Protein AF-A0A3A5ARX2-F1 (afdb_monomer_lite)

Radius of gyration: 14.48 Å; chains: 1; bounding box: 31×43×33 Å

pLDDT: mean 86.74, std 7.9, range [46.81, 93.75]

Structure (mmCIF, N/CA/C/O backbone):
data_AF-A0A3A5ARX2-F1
#
_entry.id   AF-A0A3A5ARX2-F1
#
loop_
_atom_site.group_PDB
_atom_site.id
_atom_site.type_symbol
_atom_site.label_atom_id
_atom_site.label_alt_id
_atom_site.label_comp_id
_atom_site.label_asym_id
_atom_site.label_entity_id
_atom_site.label_seq_id
_atom_site.pdbx_PDB_ins_code
_atom_site.Cartn_x
_atom_site.Cartn_y
_atom_site.Cartn_z
_atom_site.occupancy
_atom_site.B_iso_or_equiv
_atom_site.auth_seq_id
_atom_site.auth_comp_id
_atom_site.auth_asym_id
_atom_site.auth_atom_id
_atom_site.pdbx_PDB_model_num
ATOM 1 N N . MET A 1 1 ? 8.250 -4.806 2.230 1.00 77.50 1 MET A N 1
ATOM 2 C CA . MET A 1 1 ? 7.645 -3.460 2.313 1.00 77.50 1 MET A CA 1
ATOM 3 C C . MET A 1 1 ? 6.164 -3.513 2.672 1.00 77.50 1 MET A C 1
ATOM 5 O O . MET A 1 1 ? 5.873 -3.236 3.822 1.00 77.50 1 MET A O 1
ATOM 9 N N . LEU A 1 2 ? 5.239 -3.942 1.795 1.00 84.25 2 LEU A N 1
ATOM 10 C CA . LEU A 1 2 ? 3.799 -3.981 2.138 1.00 84.25 2 LEU A CA 1
ATOM 11 C C . LEU A 1 2 ? 3.486 -4.813 3.393 1.00 84.25 2 LEU A C 1
ATOM 13 O O . LEU A 1 2 ? 2.831 -4.322 4.307 1.00 84.25 2 LEU A O 1
ATOM 17 N N . ARG A 1 3 ? 3.995 -6.050 3.465 1.00 84.31 3 ARG A N 1
ATOM 18 C CA . ARG A 1 3 ? 3.841 -6.915 4.648 1.00 84.31 3 ARG A CA 1
ATOM 19 C C . ARG A 1 3 ? 4.276 -6.207 5.933 1.00 84.31 3 ARG A C 1
ATOM 21 O O . ARG A 1 3 ? 3.596 -6.298 6.944 1.00 84.31 3 ARG A O 1
ATOM 28 N N . ASP A 1 4 ? 5.402 -5.504 5.882 1.00 86.94 4 ASP A N 1
ATOM 29 C CA . ASP A 1 4 ? 5.982 -4.846 7.051 1.00 86.94 4 ASP A CA 1
ATOM 30 C C . ASP A 1 4 ? 5.167 -3.597 7.435 1.00 86.94 4 ASP A C 1
ATOM 32 O O . ASP A 1 4 ? 4.975 -3.333 8.618 1.00 86.94 4 ASP A O 1
ATOM 36 N N . THR A 1 5 ? 4.623 -2.865 6.453 1.00 87.19 5 THR A N 1
ATOM 37 C CA . THR A 1 5 ? 3.677 -1.756 6.674 1.00 87.19 5 THR A CA 1
ATOM 38 C C . THR A 1 5 ? 2.392 -2.236 7.347 1.00 87.19 5 THR A C 1
ATOM 40 O O . THR A 1 5 ? 1.934 -1.603 8.300 1.00 87.19 5 THR A O 1
ATOM 43 N N . LEU A 1 6 ? 1.835 -3.364 6.894 1.00 85.69 6 LEU A N 1
ATOM 44 C CA . LEU A 1 6 ? 0.632 -3.953 7.487 1.00 85.69 6 LEU A CA 1
ATOM 45 C C . LEU A 1 6 ? 0.904 -4.502 8.888 1.00 85.69 6 LEU A C 1
ATOM 47 O O . LEU A 1 6 ? 0.132 -4.230 9.796 1.00 85.69 6 LEU A O 1
ATOM 51 N N . ALA A 1 7 ? 2.036 -5.177 9.101 1.00 86.56 7 ALA A N 1
ATOM 52 C CA . ALA A 1 7 ? 2.426 -5.662 10.424 1.00 86.56 7 ALA A CA 1
ATOM 53 C C . ALA A 1 7 ? 2.593 -4.519 11.442 1.00 86.56 7 ALA A C 1
ATOM 55 O O . ALA A 1 7 ? 2.185 -4.650 12.590 1.00 86.56 7 ALA A O 1
ATOM 56 N N . ARG A 1 8 ? 3.147 -3.372 11.023 1.00 88.38 8 ARG A N 1
ATOM 57 C CA . ARG A 1 8 ? 3.262 -2.169 11.872 1.00 88.38 8 ARG A CA 1
ATOM 58 C C . ARG A 1 8 ? 1.930 -1.469 12.138 1.00 88.38 8 ARG A C 1
ATOM 60 O O . ARG A 1 8 ? 1.859 -0.649 13.046 1.00 88.38 8 ARG A O 1
ATOM 67 N N . SER A 1 9 ? 0.912 -1.751 11.331 1.00 88.38 9 SER A N 1
ATOM 68 C CA . SER A 1 9 ? -0.413 -1.130 11.420 1.00 88.38 9 SER A CA 1
ATOM 69 C C . SER A 1 9 ? -1.497 -2.147 11.765 1.00 88.38 9 SER A C 1
ATOM 71 O O . SER A 1 9 ? -2.660 -1.924 11.451 1.00 88.38 9 SER A O 1
ATOM 73 N N . ILE A 1 10 ? -1.114 -3.278 12.367 1.00 88.25 10 ILE A N 1
ATOM 74 C CA . ILE A 1 10 ? -2.014 -4.414 12.572 1.00 88.25 10 ILE A CA 1
ATOM 75 C C . ILE A 1 10 ? -3.192 -4.064 13.492 1.00 88.25 10 ILE A C 1
ATOM 77 O O . ILE A 1 10 ? -4.317 -4.470 13.211 1.00 88.25 10 ILE A O 1
ATOM 81 N N . ASP A 1 11 ? -2.932 -3.236 14.506 1.00 92.50 11 ASP A N 1
ATOM 82 C CA . ASP A 1 11 ? -3.905 -2.721 15.479 1.00 92.50 11 ASP A CA 1
ATOM 83 C C . ASP A 1 11 ? -4.395 -1.307 15.136 1.00 92.50 11 ASP A C 1
ATOM 85 O O . ASP A 1 11 ? -4.836 -0.559 16.006 1.00 92.50 11 ASP A O 1
ATOM 89 N N . HIS A 1 12 ? -4.270 -0.906 13.869 1.00 93.12 12 HIS A N 1
ATOM 90 C CA . HIS A 1 12 ? -4.757 0.380 13.392 1.00 93.12 12 HIS A CA 1
ATOM 91 C C . HIS A 1 12 ? -5.857 0.200 12.350 1.00 93.12 12 HIS A C 1
ATOM 93 O O . HIS A 1 12 ? -5.855 -0.748 11.564 1.00 93.12 12 HIS A O 1
ATOM 99 N N . HIS A 1 13 ? -6.755 1.176 12.285 1.00 93.75 13 HIS A N 1
ATOM 100 C CA . HIS A 1 13 ? -7.760 1.284 11.238 1.00 93.75 13 HIS A CA 1
ATOM 101 C C . HIS A 1 13 ? -7.108 1.739 9.934 1.00 93.75 13 HIS A C 1
ATOM 103 O O . HIS A 1 13 ? -6.786 2.921 9.756 1.00 93.75 13 HIS A O 1
ATOM 109 N N . VAL A 1 14 ? -6.934 0.798 9.004 1.00 93.44 14 VAL A N 1
ATOM 110 C CA . VAL A 1 14 ? -6.297 1.057 7.713 1.00 93.44 14 VAL A CA 1
ATOM 111 C C . VAL A 1 14 ? -7.254 0.891 6.542 1.00 93.44 14 VAL A C 1
ATOM 113 O O . VAL A 1 14 ? -8.093 -0.006 6.524 1.00 93.44 14 VAL A O 1
ATOM 116 N N . ALA A 1 15 ? -7.101 1.751 5.541 1.00 92.94 15 ALA A N 1
ATOM 117 C CA . ALA A 1 15 ? -7.689 1.588 4.217 1.00 92.94 15 ALA A CA 1
ATOM 118 C C . ALA A 1 15 ? -6.564 1.440 3.190 1.00 92.94 15 ALA A C 1
ATOM 120 O O . ALA A 1 15 ? -5.489 2.032 3.337 1.00 92.94 15 ALA A O 1
ATOM 121 N N . MET A 1 16 ? -6.798 0.637 2.155 1.00 91.94 16 MET A N 1
ATOM 122 C CA . MET A 1 16 ? -5.776 0.297 1.171 1.00 91.94 16 MET A CA 1
ATOM 123 C C . MET A 1 16 ? -6.207 0.613 -0.250 1.00 91.94 16 MET A C 1
ATOM 125 O O . MET A 1 16 ? -7.339 0.352 -0.653 1.00 91.94 16 MET A O 1
ATOM 129 N N . PHE A 1 17 ? -5.250 1.100 -1.027 1.00 92.31 17 PHE A N 1
ATOM 130 C CA . PHE A 1 17 ? -5.436 1.454 -2.421 1.00 92.31 17 PHE A CA 1
ATOM 131 C C . PHE A 1 17 ? -4.324 0.863 -3.263 1.00 92.31 17 PHE A C 1
ATOM 133 O O . PHE A 1 17 ? -3.164 0.889 -2.862 1.00 92.31 17 PHE A O 1
ATOM 140 N N . GLU A 1 18 ? -4.679 0.338 -4.422 1.00 93.62 18 GLU A N 1
ATOM 141 C CA . GLU A 1 18 ? -3.738 -0.094 -5.444 1.00 93.62 18 GLU A CA 1
ATOM 142 C C . GLU A 1 18 ? -3.608 1.035 -6.467 1.00 93.62 18 GLU A C 1
ATOM 144 O O . GLU A 1 18 ? -4.580 1.425 -7.119 1.00 93.62 18 GLU A O 1
ATOM 149 N N . VAL A 1 19 ? -2.401 1.585 -6.557 1.00 92.62 19 VAL A N 1
ATOM 150 C CA . VAL A 1 19 ? -2.042 2.703 -7.424 1.00 92.62 19 VAL A CA 1
ATOM 151 C C . VAL A 1 19 ? -1.290 2.137 -8.616 1.00 92.62 19 VAL A C 1
ATOM 153 O O . VAL A 1 19 ? -0.219 1.557 -8.444 1.00 92.62 19 VAL A O 1
ATOM 156 N N . SER A 1 20 ? -1.838 2.294 -9.820 1.00 90.88 20 SER A N 1
ATOM 157 C CA . SER A 1 20 ? -1.124 1.915 -11.046 1.00 90.88 20 SER A CA 1
ATOM 158 C C . SER A 1 20 ? 0.049 2.869 -11.249 1.00 90.88 20 SER A C 1
ATOM 160 O O . SER A 1 20 ? -0.139 4.082 -11.176 1.00 90.88 20 SER A O 1
ATOM 162 N N . THR A 1 21 ? 1.252 2.344 -11.464 1.00 88.88 21 THR A N 1
ATOM 163 C CA . THR A 1 21 ? 2.470 3.164 -11.595 1.00 88.88 21 THR A CA 1
ATOM 164 C C . THR A 1 21 ? 2.953 3.254 -13.033 1.00 88.88 21 THR A C 1
ATOM 166 O O . THR A 1 21 ? 3.513 4.269 -13.431 1.00 88.88 21 THR A O 1
ATOM 169 N N . ASN A 1 22 ? 2.660 2.221 -13.819 1.00 85.88 22 ASN A N 1
ATOM 170 C CA . ASN A 1 22 ? 2.702 2.192 -15.276 1.00 85.88 22 ASN A CA 1
ATOM 171 C C . ASN A 1 22 ? 1.776 1.057 -15.768 1.00 85.88 22 ASN A C 1
ATOM 173 O O . ASN A 1 22 ? 0.972 0.534 -14.994 1.00 85.88 22 ASN A O 1
ATOM 177 N N . ASP A 1 23 ? 1.886 0.663 -17.038 1.00 83.31 23 ASP A N 1
ATOM 178 C CA . ASP A 1 23 ? 1.020 -0.357 -17.651 1.00 83.31 23 ASP A CA 1
ATOM 179 C C . ASP A 1 23 ? 1.156 -1.758 -17.030 1.00 83.31 23 ASP A C 1
ATOM 181 O O . ASP A 1 23 ? 0.248 -2.581 -17.150 1.00 83.31 23 ASP A O 1
ATOM 185 N N . LEU A 1 24 ? 2.287 -2.054 -16.381 1.00 87.38 24 LEU A N 1
ATOM 186 C CA . LEU A 1 24 ? 2.604 -3.388 -15.859 1.00 87.38 24 LEU A CA 1
ATOM 187 C C . LEU A 1 24 ? 2.850 -3.407 -14.353 1.00 87.38 24 LEU A C 1
ATOM 189 O O . LEU A 1 24 ? 2.849 -4.487 -13.760 1.00 87.38 24 LEU A O 1
ATOM 193 N N . CYS A 1 25 ? 3.076 -2.249 -13.741 1.00 90.31 25 CYS A N 1
ATOM 194 C CA . CYS A 1 25 ? 3.457 -2.114 -12.349 1.00 90.31 25 CYS A CA 1
ATOM 195 C C . CYS A 1 25 ? 2.409 -1.356 -11.534 1.00 90.31 25 CYS A C 1
ATOM 197 O O . CYS A 1 25 ? 1.715 -0.457 -12.014 1.00 90.31 25 CYS A O 1
ATOM 199 N N . CYS A 1 26 ? 2.330 -1.708 -10.258 1.00 92.19 26 CYS A N 1
ATOM 200 C CA . CYS A 1 26 ? 1.518 -1.021 -9.279 1.00 92.19 26 CYS A CA 1
ATOM 201 C C . CYS A 1 26 ? 2.252 -0.883 -7.942 1.00 92.19 26 CYS A C 1
ATOM 203 O O . CYS A 1 26 ? 3.259 -1.540 -7.654 1.00 92.19 26 CYS A O 1
ATOM 205 N N . GLY A 1 27 ? 1.693 -0.034 -7.092 1.00 92.69 27 GLY A N 1
ATOM 206 C CA . GLY A 1 27 ? 2.052 0.100 -5.695 1.00 92.69 27 GLY A CA 1
ATOM 207 C C . GLY A 1 27 ? 0.829 0.119 -4.802 1.00 92.69 27 GLY A C 1
ATOM 208 O O . GLY A 1 27 ? -0.292 0.272 -5.278 1.00 92.69 27 GLY A O 1
ATOM 209 N N . PHE A 1 28 ? 1.036 -0.014 -3.494 1.00 93.19 28 PHE A N 1
ATOM 210 C CA . PHE A 1 28 ? -0.050 0.102 -2.529 1.00 93.19 28 PHE A CA 1
ATOM 211 C C . PHE A 1 28 ? 0.105 1.358 -1.692 1.00 93.19 28 PHE A C 1
ATOM 213 O O . PHE A 1 28 ? 1.182 1.665 -1.179 1.00 93.19 28 PHE A O 1
ATOM 220 N N . LEU A 1 29 ? -0.993 2.079 -1.539 1.00 93.50 29 LEU A N 1
ATOM 221 C CA . LEU 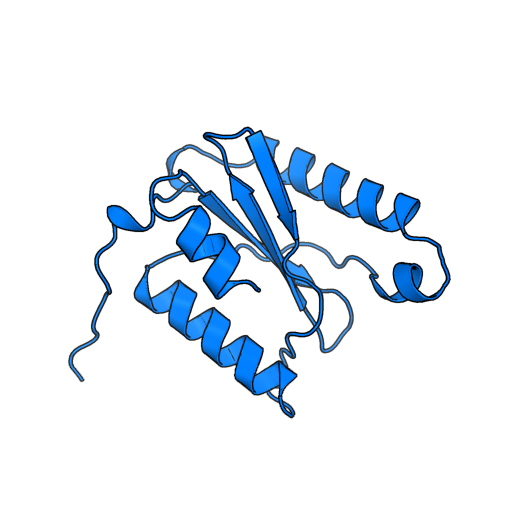A 1 29 ? -1.097 3.251 -0.699 1.00 93.50 29 LEU A CA 1
ATOM 222 C C . LEU A 1 29 ? -1.973 2.886 0.504 1.00 93.50 29 LEU A C 1
ATOM 224 O O . LEU A 1 29 ? -3.129 2.492 0.360 1.00 93.50 29 LEU A O 1
ATOM 228 N N . VAL A 1 30 ? -1.377 2.942 1.692 1.00 93.62 30 VAL A N 1
ATOM 229 C CA . VAL A 1 30 ? -1.998 2.555 2.962 1.00 93.62 30 VAL A CA 1
ATOM 230 C C . VAL A 1 30 ? -2.305 3.823 3.745 1.00 93.62 30 VAL A C 1
ATOM 232 O O . VAL A 1 30 ? -1.386 4.539 4.152 1.00 93.62 30 VAL A O 1
ATOM 235 N N . LEU A 1 31 ? -3.591 4.105 3.943 1.00 93.69 31 LEU A N 1
ATOM 236 C CA . LEU A 1 31 ? -4.065 5.187 4.802 1.00 93.69 31 LEU A CA 1
ATOM 237 C C . LEU A 1 31 ? -4.293 4.617 6.188 1.00 93.69 31 LEU A C 1
ATOM 239 O O . LEU A 1 31 ? -5.076 3.686 6.346 1.00 93.69 31 LEU A O 1
ATOM 243 N N . ASN A 1 32 ? -3.652 5.207 7.185 1.00 93.50 32 ASN A N 1
ATOM 244 C CA . ASN A 1 32 ? -3.890 4.897 8.581 1.00 93.50 32 ASN A CA 1
ATOM 245 C C . ASN A 1 32 ? -4.696 6.034 9.207 1.00 93.50 32 ASN A C 1
ATOM 247 O O . ASN A 1 32 ? -4.219 7.167 9.304 1.00 93.50 32 ASN A O 1
ATOM 251 N N . ARG A 1 33 ? -5.929 5.726 9.608 1.00 91.88 33 ARG A N 1
ATOM 252 C CA . ARG A 1 33 ? -6.836 6.700 10.215 1.00 91.88 33 ARG A CA 1
ATOM 253 C C . ARG A 1 33 ? -6.377 7.121 11.604 1.00 91.88 33 ARG A C 1
ATOM 255 O O . ARG A 1 33 ? -6.493 8.294 11.942 1.00 91.88 33 ARG A O 1
ATOM 262 N N . ASP A 1 34 ? -5.867 6.178 12.381 1.00 92.88 34 ASP A N 1
ATOM 263 C CA . ASP A 1 34 ? -5.571 6.380 13.798 1.00 92.88 34 ASP A CA 1
ATOM 264 C C . ASP A 1 34 ? -4.341 7.272 13.987 1.00 92.88 34 ASP A C 1
ATOM 266 O O . ASP A 1 34 ? -4.302 8.107 14.888 1.00 92.88 34 ASP A O 1
ATOM 270 N N . THR A 1 35 ? -3.359 7.157 13.091 1.00 92.06 35 THR A N 1
ATOM 271 C CA . THR A 1 35 ? -2.155 8.001 13.094 1.00 92.06 35 THR A CA 1
ATOM 272 C C . THR A 1 35 ? -2.246 9.200 12.149 1.00 92.06 35 THR A C 1
ATOM 274 O O . THR A 1 35 ? -1.374 10.068 12.179 1.00 92.06 35 THR A O 1
ATOM 277 N N . GLY A 1 36 ? -3.250 9.245 11.268 1.00 89.31 36 GLY A N 1
ATOM 278 C CA . GLY A 1 36 ? -3.362 10.258 10.215 1.00 89.31 36 GLY A CA 1
ATOM 279 C C . GLY A 1 36 ? -2.244 10.192 9.167 1.00 89.31 36 GLY A C 1
ATOM 280 O O . GLY A 1 36 ? -1.968 11.185 8.496 1.00 89.31 36 GLY A O 1
ATOM 281 N N . THR A 1 37 ? -1.562 9.050 9.032 1.00 91.25 37 THR A N 1
ATOM 282 C CA . THR A 1 37 ? -0.431 8.892 8.104 1.00 91.25 37 THR A CA 1
ATOM 283 C C . THR A 1 37 ? -0.829 8.156 6.833 1.00 91.25 37 THR A C 1
ATOM 285 O O . THR A 1 37 ? -1.628 7.222 6.873 1.00 91.25 37 THR A O 1
ATOM 288 N N . VAL A 1 38 ? -0.174 8.496 5.725 1.00 91.81 38 VAL A N 1
ATOM 289 C CA . VAL A 1 38 ? -0.227 7.734 4.474 1.00 91.81 38 VAL A CA 1
ATOM 290 C C . VAL A 1 38 ? 1.142 7.138 4.165 1.00 91.81 38 VAL A C 1
ATOM 292 O O . VAL A 1 38 ? 2.162 7.814 4.289 1.00 91.81 38 VAL A O 1
ATOM 295 N N . THR A 1 39 ? 1.173 5.867 3.766 1.00 93.00 39 THR A N 1
ATOM 296 C CA . THR A 1 39 ? 2.402 5.170 3.363 1.00 93.00 39 THR A CA 1
ATOM 297 C C . THR A 1 39 ? 2.240 4.578 1.973 1.00 93.00 39 THR A C 1
ATOM 299 O O . THR A 1 39 ? 1.328 3.789 1.742 1.00 93.00 39 THR A O 1
ATOM 302 N N . PHE A 1 40 ? 3.152 4.915 1.063 1.00 91.50 40 PHE A N 1
ATOM 303 C CA . PHE A 1 40 ? 3.250 4.273 -0.243 1.00 91.50 40 PHE A CA 1
ATOM 304 C C . PHE A 1 40 ? 4.294 3.152 -0.199 1.00 91.50 40 PHE A C 1
ATOM 306 O O . PHE A 1 40 ? 5.427 3.369 0.228 1.00 91.50 40 PHE A O 1
ATOM 313 N N . THR A 1 41 ? 3.923 1.943 -0.619 1.00 88.94 41 THR A N 1
ATOM 314 C CA . THR A 1 41 ? 4.761 0.742 -0.488 1.00 88.94 41 THR A CA 1
ATOM 315 C C . THR A 1 41 ? 5.655 0.477 -1.700 1.00 88.94 41 THR A C 1
ATOM 317 O O . THR A 1 41 ? 6.154 -0.642 -1.828 1.00 88.94 41 THR A O 1
ATOM 320 N N . GLY A 1 42 ? 5.877 1.479 -2.556 1.00 81.88 42 GLY A N 1
ATOM 321 C CA . GLY A 1 42 ? 6.707 1.376 -3.762 1.00 81.88 42 GLY A CA 1
ATOM 322 C C . GLY A 1 42 ? 5.960 0.800 -4.966 1.00 81.88 42 GLY A C 1
ATOM 323 O O . GLY A 1 42 ? 4.800 0.425 -4.842 1.00 81.88 42 GLY A O 1
ATOM 324 N N . ASP A 1 43 ? 6.642 0.723 -6.107 1.00 77.62 43 ASP A N 1
ATOM 325 C CA . ASP A 1 43 ? 6.120 0.457 -7.459 1.00 77.62 43 ASP A CA 1
ATOM 326 C C . ASP A 1 43 ? 6.610 -0.869 -8.076 1.00 77.62 43 ASP A C 1
ATOM 328 O O . ASP A 1 43 ? 6.495 -1.099 -9.275 1.00 77.62 43 ASP A O 1
ATOM 332 N N . GLY A 1 44 ? 7.176 -1.763 -7.263 1.00 82.19 44 GLY A N 1
ATOM 333 C CA . GLY A 1 44 ? 7.801 -3.000 -7.744 1.00 82.19 44 GLY A CA 1
ATOM 334 C C . GLY A 1 44 ? 6.844 -4.166 -8.013 1.00 82.19 44 GLY A C 1
ATOM 335 O O . GLY A 1 44 ? 7.309 -5.259 -8.340 1.00 82.19 44 GLY A O 1
ATOM 336 N N . PHE A 1 45 ? 5.532 -3.999 -7.828 1.00 89.50 45 PHE A N 1
ATOM 337 C CA . PHE A 1 45 ? 4.572 -5.089 -7.998 1.00 89.50 45 PHE A CA 1
ATOM 338 C C . PHE A 1 45 ? 4.117 -5.177 -9.448 1.00 89.50 45 PHE A C 1
ATOM 340 O O . PHE A 1 45 ? 3.546 -4.223 -9.954 1.00 89.50 45 PHE A O 1
ATOM 347 N N . ARG A 1 46 ? 4.323 -6.324 -10.103 1.00 91.75 46 ARG A N 1
ATOM 348 C CA . ARG A 1 46 ? 3.905 -6.517 -11.497 1.00 91.75 46 ARG A CA 1
ATOM 349 C C . ARG A 1 46 ? 2.555 -7.212 -11.598 1.00 91.75 46 ARG A C 1
ATOM 351 O O . ARG A 1 46 ? 2.407 -8.347 -11.142 1.00 91.75 46 ARG A O 1
ATOM 358 N N . THR A 1 47 ? 1.599 -6.560 -12.245 1.00 88.69 47 THR A N 1
ATOM 359 C CA . THR A 1 47 ? 0.232 -7.065 -12.438 1.00 88.69 47 THR A CA 1
ATOM 360 C C . THR A 1 47 ? 0.171 -8.187 -13.478 1.00 88.69 47 THR A C 1
ATOM 362 O O . THR A 1 47 ? -0.675 -9.073 -13.378 1.00 88.69 47 THR A O 1
ATOM 365 N N . ASP A 1 48 ? 1.127 -8.228 -14.412 1.00 90.69 48 ASP A N 1
ATOM 366 C CA . ASP A 1 48 ? 1.263 -9.281 -15.431 1.00 90.69 48 ASP A CA 1
ATOM 367 C C . ASP A 1 48 ? 1.826 -10.613 -14.897 1.00 90.69 48 ASP A C 1
ATOM 369 O O . ASP A 1 48 ? 1.923 -11.602 -15.624 1.00 90.69 48 ASP A O 1
ATOM 373 N N . GLY A 1 49 ? 2.213 -10.659 -13.619 1.00 86.44 49 GLY A N 1
ATOM 374 C CA . GLY A 1 49 ? 2.725 -11.863 -12.972 1.00 86.44 49 GLY A CA 1
ATOM 375 C C . GLY A 1 49 ? 4.172 -12.227 -13.324 1.00 86.44 49 GLY A C 1
ATOM 376 O O . GLY A 1 49 ? 4.649 -13.260 -12.836 1.00 86.44 49 GLY A O 1
ATOM 377 N N . GLY A 1 50 ? 4.878 -11.390 -14.091 1.00 87.75 50 GLY A N 1
ATOM 378 C CA . GLY A 1 50 ? 6.254 -11.619 -14.523 1.00 87.75 50 GLY A CA 1
ATOM 379 C C . GLY A 1 50 ? 7.299 -11.410 -13.422 1.00 87.75 50 GLY A C 1
ATOM 380 O O . GLY A 1 50 ? 7.276 -10.423 -12.687 1.00 87.75 50 GLY A O 1
ATOM 381 N N . GLY A 1 51 ? 8.266 -12.329 -13.338 1.00 90.56 51 GLY A N 1
ATOM 382 C CA . GLY A 1 51 ? 9.452 -12.205 -12.481 1.00 90.56 51 GLY A CA 1
ATOM 383 C C . GLY A 1 51 ? 9.163 -12.035 -10.982 1.00 90.56 51 GLY A C 1
ATOM 384 O O . GLY A 1 51 ? 8.117 -12.442 -10.469 1.00 90.56 51 GLY A O 1
ATOM 385 N N . GLU A 1 52 ? 10.115 -11.423 -10.273 1.00 87.50 52 GLU A N 1
ATOM 386 C CA . GLU A 1 52 ? 10.012 -11.155 -8.831 1.00 87.50 52 GLU A CA 1
ATOM 387 C C . GLU A 1 52 ? 8.854 -10.208 -8.500 1.00 87.50 52 GLU A C 1
ATOM 389 O O . GLU A 1 52 ? 8.115 -10.453 -7.547 1.00 87.50 52 GLU A O 1
ATOM 394 N N . GLY A 1 53 ? 8.633 -9.180 -9.326 1.00 86.81 53 GLY A N 1
ATOM 395 C CA . GLY A 1 53 ? 7.529 -8.238 -9.139 1.00 86.81 53 GLY A CA 1
ATOM 396 C C . GLY A 1 53 ? 6.160 -8.916 -9.192 1.00 86.81 53 GLY A C 1
ATOM 397 O O . GLY A 1 53 ? 5.277 -8.598 -8.395 1.00 86.81 53 GLY A O 1
ATOM 398 N N . GLY A 1 54 ? 5.990 -9.909 -10.067 1.00 90.75 54 GLY A N 1
ATOM 399 C CA . GLY A 1 54 ? 4.762 -10.693 -10.162 1.00 90.75 54 GLY A CA 1
ATOM 400 C 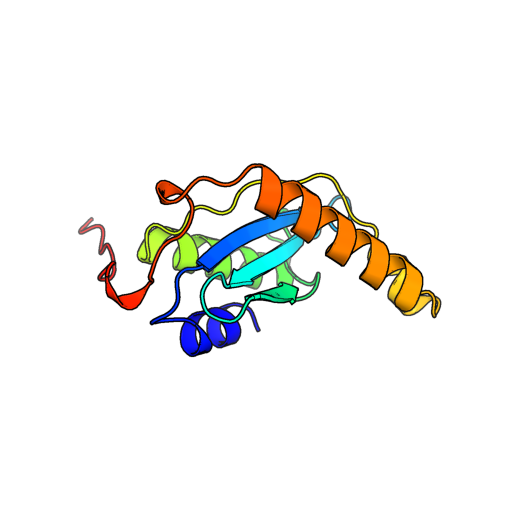C . GLY A 1 54 ? 4.560 -11.642 -8.985 1.00 90.75 54 GLY A C 1
ATOM 401 O O . GLY A 1 54 ? 3.445 -11.790 -8.480 1.00 90.75 54 GLY A O 1
ATOM 402 N N . ALA A 1 55 ? 5.637 -12.264 -8.497 1.00 89.19 55 ALA A N 1
ATOM 403 C CA . ALA A 1 55 ? 5.593 -13.050 -7.264 1.00 89.19 55 ALA A CA 1
ATOM 404 C C . ALA A 1 55 ? 5.234 -12.173 -6.052 1.00 89.19 55 ALA A C 1
ATOM 406 O O . ALA A 1 55 ? 4.414 -12.571 -5.217 1.00 89.19 55 ALA A O 1
ATOM 407 N N . GLY A 1 56 ? 5.784 -10.958 -5.998 1.00 89.88 56 GLY A N 1
ATOM 408 C CA . GLY A 1 56 ? 5.429 -9.939 -5.019 1.00 89.88 56 GLY A CA 1
ATOM 409 C C . GLY A 1 56 ? 3.951 -9.565 -5.090 1.00 89.88 56 GLY A C 1
ATOM 410 O O . GLY A 1 56 ? 3.291 -9.539 -4.053 1.00 89.88 56 GLY A O 1
ATOM 411 N N . TYR A 1 57 ? 3.412 -9.338 -6.295 1.00 91.62 57 TYR A N 1
ATOM 412 C CA . TYR A 1 57 ? 2.012 -8.944 -6.479 1.00 91.62 57 TYR A CA 1
ATOM 413 C C . TYR A 1 57 ? 1.057 -10.048 -6.026 1.00 91.62 57 TYR A C 1
ATOM 415 O O . TYR A 1 57 ? 0.151 -9.799 -5.234 1.00 91.62 57 TYR A O 1
ATOM 423 N N . ARG A 1 58 ? 1.313 -11.301 -6.423 1.00 90.94 58 ARG A N 1
ATOM 424 C CA . ARG A 1 58 ? 0.525 -12.455 -5.956 1.00 90.94 58 ARG A CA 1
ATOM 425 C C . ARG A 1 58 ? 0.577 -12.614 -4.439 1.00 90.94 58 ARG A C 1
ATOM 427 O O . ARG A 1 58 ? -0.448 -12.883 -3.822 1.00 90.94 58 ARG A O 1
ATOM 434 N N . SER A 1 59 ? 1.748 -12.415 -3.836 1.00 89.69 59 SER A N 1
ATOM 435 C CA . SER A 1 59 ? 1.904 -12.484 -2.378 1.00 89.69 59 SER A CA 1
ATOM 436 C C . SER A 1 59 ? 1.145 -11.358 -1.673 1.00 89.69 59 SER A C 1
ATOM 438 O O . SER A 1 59 ? 0.519 -11.598 -0.646 1.00 89.69 59 SER A O 1
ATOM 440 N N . ALA A 1 60 ? 1.163 -10.144 -2.233 1.00 90.50 60 ALA A N 1
ATOM 441 C CA . ALA A 1 60 ? 0.373 -9.022 -1.742 1.00 90.50 60 ALA A CA 1
ATOM 442 C C . ALA A 1 60 ? -1.127 -9.331 -1.819 1.00 90.50 60 ALA A C 1
ATOM 444 O O . ALA A 1 60 ? -1.812 -9.232 -0.810 1.00 90.50 60 ALA A O 1
ATOM 445 N N . ARG A 1 61 ? -1.624 -9.790 -2.973 1.00 90.56 61 ARG A N 1
ATOM 446 C CA . ARG A 1 61 ? -3.025 -10.201 -3.153 1.00 90.56 61 ARG A CA 1
ATOM 447 C C . ARG A 1 61 ? -3.442 -11.280 -2.155 1.00 90.56 61 ARG A C 1
ATOM 449 O O . ARG A 1 61 ? -4.429 -11.093 -1.458 1.00 90.56 61 ARG A O 1
ATOM 456 N N . ALA A 1 62 ? -2.647 -12.339 -2.009 1.00 89.19 62 ALA A N 1
ATOM 457 C CA . ALA A 1 62 ? -2.921 -13.404 -1.046 1.00 89.19 62 ALA A CA 1
ATOM 458 C C . ALA A 1 62 ? -2.960 -12.892 0.403 1.00 89.19 62 ALA A C 1
ATOM 460 O O . ALA A 1 62 ? -3.799 -13.325 1.185 1.00 89.19 62 ALA A O 1
ATOM 461 N N . LEU A 1 63 ? -2.074 -11.956 0.764 1.00 87.88 63 LEU A N 1
ATOM 462 C CA . LEU A 1 63 ? -2.066 -11.329 2.085 1.00 87.88 63 LEU A CA 1
ATOM 463 C C . LEU A 1 63 ? -3.347 -10.523 2.331 1.00 87.88 63 LEU A C 1
ATOM 465 O O . LEU A 1 63 ? -3.943 -10.624 3.399 1.00 87.88 63 LEU A O 1
ATOM 469 N N . LEU A 1 64 ? -3.776 -9.743 1.341 1.00 88.25 64 LEU A N 1
ATOM 470 C CA . LEU A 1 64 ? -5.010 -8.967 1.410 1.00 88.25 64 LEU A CA 1
ATOM 471 C C . LEU A 1 64 ? -6.239 -9.867 1.528 1.00 88.25 64 LEU A C 1
ATOM 473 O O . LEU A 1 64 ? -7.083 -9.632 2.392 1.00 88.25 64 LEU A O 1
ATOM 477 N N . ASP A 1 65 ? -6.294 -10.931 0.730 1.00 88.12 65 ASP A N 1
ATOM 478 C CA . ASP A 1 65 ? -7.382 -11.904 0.758 1.00 88.12 65 ASP A CA 1
ATOM 479 C C . ASP A 1 65 ? -7.443 -12.631 2.115 1.00 88.12 65 ASP A C 1
ATOM 481 O O . ASP A 1 65 ? -8.519 -12.749 2.700 1.00 88.12 65 ASP A O 1
ATOM 485 N N . LEU A 1 66 ? -6.290 -13.036 2.670 1.00 85.56 66 LEU A N 1
ATOM 486 C CA . LEU A 1 66 ? -6.196 -13.717 3.969 1.00 85.56 66 LEU A CA 1
ATOM 487 C C . LEU A 1 66 ? -6.790 -12.884 5.112 1.00 85.56 66 LEU A C 1
ATOM 489 O O . LEU A 1 66 ? -7.436 -13.434 6.002 1.00 85.56 66 LEU A O 1
ATOM 493 N N . PHE A 1 67 ? -6.574 -11.569 5.087 1.00 83.31 67 PHE A N 1
ATOM 494 C CA . PHE A 1 67 ? -7.060 -10.642 6.113 1.00 83.31 67 PHE A CA 1
ATOM 495 C C . PHE A 1 67 ? -8.370 -9.941 5.722 1.00 83.31 67 PHE A C 1
ATOM 497 O O . PHE A 1 67 ? -8.818 -9.026 6.415 1.00 83.31 67 PHE A O 1
ATOM 504 N N . ALA A 1 68 ? -8.995 -10.356 4.612 1.00 84.12 68 ALA A N 1
ATOM 505 C CA . ALA A 1 68 ? -10.181 -9.724 4.038 1.00 84.12 68 ALA A CA 1
ATOM 506 C C . ALA A 1 68 ? -10.043 -8.190 3.929 1.00 84.12 68 ALA A C 1
ATOM 508 O O . ALA A 1 68 ? -10.993 -7.440 4.187 1.00 84.12 68 ALA A O 1
ATOM 509 N N . VAL A 1 69 ? -8.841 -7.725 3.580 1.00 85.81 69 VAL A N 1
ATOM 510 C CA . VAL A 1 69 ? -8.521 -6.320 3.333 1.00 85.81 69 VAL A CA 1
ATOM 511 C C . VAL A 1 69 ? -8.761 -6.061 1.855 1.00 85.81 69 VAL A C 1
ATOM 513 O O . VAL A 1 69 ? -8.100 -6.631 0.991 1.00 85.81 69 VAL A O 1
ATOM 516 N N . ARG A 1 70 ? -9.711 -5.188 1.533 1.00 85.31 70 ARG A N 1
ATOM 517 C CA . ARG A 1 70 ? -9.943 -4.792 0.144 1.00 85.31 70 ARG A CA 1
ATOM 518 C C . ARG A 1 70 ? -8.982 -3.667 -0.230 1.00 85.31 70 ARG A C 1
ATOM 520 O O . ARG A 1 70 ? -8.947 -2.648 0.451 1.00 85.31 70 ARG A O 1
ATOM 527 N N . ALA A 1 71 ? -8.259 -3.830 -1.336 1.00 87.31 71 ALA A N 1
ATOM 528 C CA . ALA A 1 71 ? -7.595 -2.717 -2.005 1.00 87.31 71 ALA A CA 1
ATOM 529 C C . ALA A 1 71 ? -8.543 -2.099 -3.044 1.00 87.31 71 ALA A C 1
ATOM 531 O O . ALA A 1 71 ? -9.101 -2.811 -3.885 1.00 87.31 71 ALA A O 1
ATOM 532 N N . PHE A 1 72 ? -8.750 -0.787 -2.979 1.00 87.62 72 PHE A N 1
ATOM 533 C CA . PHE A 1 72 ? -9.492 -0.044 -3.998 1.00 87.62 72 PHE A CA 1
ATOM 534 C C . PHE A 1 72 ? -8.550 0.370 -5.131 1.00 87.62 72 PHE A C 1
ATOM 536 O O . PHE A 1 72 ? -7.434 0.813 -4.875 1.00 87.62 72 PHE A O 1
ATOM 543 N N . LEU A 1 73 ? -8.992 0.237 -6.379 1.00 84.81 73 LEU A N 1
ATOM 544 C CA . LEU A 1 73 ? -8.212 0.683 -7.534 1.00 84.81 73 LEU A CA 1
ATOM 545 C C . LEU A 1 73 ? -8.295 2.205 -7.664 1.00 84.81 73 LEU A C 1
ATOM 547 O O . LEU A 1 73 ? -9.378 2.776 -7.515 1.00 84.81 73 LEU A O 1
ATOM 551 N N . THR A 1 74 ? -7.174 2.847 -7.977 1.00 86.31 74 THR A N 1
ATOM 552 C CA . THR A 1 74 ? -7.106 4.294 -8.222 1.00 86.31 74 THR A CA 1
ATOM 553 C C . THR A 1 74 ? -6.595 4.603 -9.625 1.00 86.31 74 THR A C 1
ATOM 555 O O . THR A 1 74 ? -6.136 3.717 -10.346 1.00 86.31 74 THR A O 1
ATOM 558 N N . GLY A 1 75 ? -6.645 5.883 -10.005 1.00 80.44 75 GLY A N 1
ATOM 559 C CA . GLY A 1 75 ? -5.991 6.363 -11.221 1.00 80.44 75 GLY A CA 1
ATOM 560 C C . GLY A 1 75 ? -4.467 6.164 -11.194 1.00 80.44 75 GLY A C 1
ATOM 561 O O . GLY A 1 75 ? -3.892 5.963 -10.115 1.00 80.44 75 GLY A O 1
ATOM 562 N N . PRO A 1 76 ? -3.818 6.206 -12.371 1.00 86.00 76 PRO A N 1
ATOM 563 C CA . PRO A 1 76 ? -2.383 6.011 -12.482 1.00 86.00 76 PRO A CA 1
ATOM 564 C C . PRO A 1 76 ? -1.602 7.194 -11.902 1.00 86.00 76 PRO A C 1
ATOM 566 O O . PRO A 1 76 ? -1.996 8.354 -12.045 1.00 86.00 76 PRO A O 1
ATOM 569 N N . VAL A 1 77 ? -0.464 6.897 -11.281 1.00 87.69 77 VAL A N 1
ATOM 570 C CA . VAL A 1 77 ? 0.533 7.876 -10.848 1.00 87.69 77 VAL A CA 1
ATOM 571 C C . VAL A 1 77 ? 1.862 7.457 -11.445 1.00 87.69 77 VAL A C 1
ATOM 573 O O . VAL A 1 77 ? 2.417 6.452 -11.027 1.00 87.69 77 VAL A O 1
ATOM 576 N N . ASP A 1 78 ? 2.375 8.231 -12.395 1.00 86.00 78 ASP A N 1
ATOM 577 C CA . ASP A 1 78 ? 3.692 7.974 -12.976 1.00 86.00 78 ASP A CA 1
ATOM 578 C C . ASP A 1 78 ? 4.786 8.195 -11.919 1.00 86.00 78 ASP A C 1
ATOM 580 O O . ASP A 1 78 ? 5.009 9.315 -11.448 1.00 86.00 78 ASP A O 1
ATOM 584 N N . ILE A 1 79 ? 5.420 7.098 -11.504 1.00 86.31 79 ILE A N 1
ATOM 585 C CA . ILE A 1 79 ? 6.467 7.091 -10.474 1.00 86.31 79 ILE A CA 1
ATOM 586 C C . ILE A 1 79 ? 7.859 7.140 -11.112 1.00 86.31 79 ILE A C 1
ATOM 588 O O . ILE A 1 79 ? 8.836 7.443 -10.426 1.00 86.31 79 ILE A O 1
ATOM 592 N N . GLU A 1 80 ? 7.969 6.957 -12.432 1.00 84.00 80 GLU A N 1
ATOM 593 C CA . GLU A 1 80 ? 9.249 7.023 -13.142 1.00 84.00 80 GLU A CA 1
ATOM 594 C C . GLU A 1 80 ? 9.866 8.429 -13.070 1.00 84.00 80 GLU A C 1
ATOM 596 O O . GLU A 1 80 ? 11.091 8.581 -13.048 1.00 84.00 80 GLU A O 1
ATOM 601 N N . GLU A 1 81 ? 9.023 9.454 -12.900 1.00 83.31 81 GLU A N 1
ATOM 602 C CA . GLU A 1 81 ? 9.413 10.830 -12.576 1.00 83.31 81 GLU A CA 1
ATOM 603 C C . GLU A 1 81 ? 10.372 10.911 -11.361 1.00 83.31 81 GLU A C 1
ATOM 605 O O . GLU A 1 81 ? 11.253 11.776 -11.324 1.00 83.31 81 GLU A O 1
ATOM 610 N N . ILE A 1 82 ? 10.280 9.998 -10.379 1.00 85.31 82 ILE A N 1
ATOM 611 C CA . ILE A 1 82 ? 11.194 9.969 -9.219 1.00 85.31 82 ILE A CA 1
ATOM 612 C C . ILE A 1 82 ? 12.638 9.707 -9.662 1.00 85.31 82 ILE A C 1
ATOM 614 O O . ILE A 1 82 ? 13.557 10.374 -9.181 1.00 85.31 82 ILE A O 1
ATOM 618 N N . TYR A 1 83 ? 12.853 8.782 -10.600 1.00 81.19 83 TYR A N 1
ATOM 619 C CA . TYR A 1 83 ? 14.193 8.441 -11.096 1.00 81.19 83 TYR A CA 1
ATOM 620 C C . TYR A 1 83 ? 14.831 9.574 -11.905 1.00 81.19 83 TYR A C 1
ATOM 622 O O . TYR A 1 83 ? 16.050 9.617 -12.061 1.00 81.19 83 TYR A O 1
ATOM 630 N N . GLN A 1 84 ? 14.018 10.524 -12.365 1.00 86.56 84 GLN A N 1
ATOM 631 C CA . GLN A 1 84 ? 14.450 11.733 -13.064 1.00 86.56 84 GLN A CA 1
ATOM 632 C C . GLN A 1 84 ? 14.721 12.905 -12.099 1.00 86.56 84 GLN A C 1
ATOM 634 O O . GLN A 1 84 ? 15.052 14.006 -12.530 1.00 86.56 84 GLN A O 1
ATOM 639 N N . GLY A 1 85 ? 14.597 12.685 -10.783 1.00 85.56 85 GLY A N 1
ATOM 640 C CA . GLY A 1 85 ? 14.790 13.706 -9.750 1.00 85.56 85 GLY A CA 1
ATOM 641 C C . GLY A 1 85 ? 13.531 14.511 -9.414 1.00 85.56 85 GLY A C 1
ATOM 642 O O . GLY A 1 85 ? 13.593 15.439 -8.605 1.00 85.56 85 GLY A O 1
ATOM 643 N N . HIS A 1 86 ? 12.370 14.155 -9.971 1.00 88.88 86 HIS A N 1
ATOM 644 C CA . HIS A 1 86 ? 11.091 14.831 -9.733 1.00 88.88 86 HIS A CA 1
ATOM 645 C C . HIS A 1 86 ? 10.302 14.218 -8.560 1.00 88.88 86 HIS A C 1
ATOM 647 O O . HIS A 1 86 ? 9.079 14.087 -8.599 1.00 88.88 86 HIS A O 1
ATOM 653 N N . THR A 1 87 ? 10.991 13.899 -7.461 1.00 88.69 87 THR A N 1
ATOM 654 C CA . THR A 1 87 ? 10.394 13.260 -6.275 1.00 88.69 87 THR A CA 1
ATOM 655 C C . THR A 1 87 ? 9.278 14.089 -5.634 1.00 88.69 87 THR A C 1
ATOM 657 O O . THR A 1 87 ? 8.235 13.552 -5.271 1.00 88.69 87 THR A O 1
ATOM 660 N N . GLU A 1 88 ? 9.467 15.403 -5.481 1.00 90.00 88 GLU A N 1
ATOM 661 C CA . GLU A 1 88 ? 8.499 16.262 -4.782 1.00 90.00 88 GLU A CA 1
ATOM 662 C C . GLU A 1 88 ? 7.176 16.451 -5.558 1.00 90.00 88 GLU A C 1
ATOM 664 O O . GLU A 1 88 ? 6.108 16.418 -4.941 1.00 90.00 88 GLU A O 1
ATOM 669 N N . PRO A 1 89 ? 7.179 16.616 -6.897 1.00 89.75 89 PRO A N 1
ATOM 670 C CA . PRO A 1 89 ? 5.968 16.495 -7.713 1.00 89.75 89 PRO A CA 1
ATOM 671 C C . PRO A 1 89 ? 5.206 15.180 -7.505 1.00 89.75 89 PRO A C 1
ATOM 673 O O . PRO A 1 89 ? 4.009 15.223 -7.219 1.00 89.75 89 PRO A O 1
ATOM 676 N N . VAL A 1 90 ? 5.883 14.029 -7.576 1.00 89.19 90 VAL A N 1
ATOM 677 C CA . VAL A 1 90 ? 5.243 12.713 -7.387 1.00 89.19 90 VAL A CA 1
ATOM 678 C C . VAL A 1 90 ? 4.680 12.575 -5.976 1.00 89.19 90 VAL A C 1
ATOM 680 O O . VAL A 1 90 ? 3.538 12.153 -5.793 1.00 89.19 90 VAL A O 1
ATOM 683 N N . ARG A 1 91 ? 5.429 13.018 -4.962 1.00 89.25 91 ARG A N 1
ATOM 684 C CA . ARG A 1 91 ? 4.967 13.039 -3.572 1.00 89.25 91 ARG A CA 1
ATOM 685 C C . ARG A 1 91 ? 3.697 13.871 -3.403 1.00 89.25 91 ARG A C 1
ATOM 687 O O . ARG A 1 91 ? 2.770 13.425 -2.730 1.00 89.25 91 ARG A O 1
ATOM 694 N N . ARG A 1 92 ? 3.629 15.054 -4.024 1.00 90.94 92 ARG A N 1
ATOM 695 C CA . ARG A 1 92 ? 2.426 15.902 -4.008 1.00 90.94 92 ARG A CA 1
ATOM 696 C C . ARG A 1 92 ? 1.246 15.237 -4.712 1.00 90.94 92 ARG A C 1
ATOM 698 O O . ARG A 1 92 ? 0.146 15.295 -4.172 1.00 90.94 92 ARG A O 1
ATOM 705 N N . LYS A 1 93 ? 1.465 14.569 -5.852 1.00 90.50 93 LYS A N 1
ATOM 706 C CA . LYS A 1 93 ? 0.424 13.785 -6.543 1.00 90.50 93 LYS A CA 1
ATOM 707 C C . LYS A 1 93 ? -0.122 12.674 -5.635 1.00 90.50 93 LYS A C 1
ATOM 709 O O . LYS A 1 93 ? -1.329 12.601 -5.431 1.00 90.50 93 LYS A O 1
ATOM 714 N N . LEU A 1 94 ? 0.755 11.871 -5.024 1.00 89.81 94 LEU A N 1
ATOM 715 C CA . LEU A 1 94 ? 0.362 10.799 -4.099 1.00 89.81 94 LEU A CA 1
ATOM 716 C C . LEU A 1 94 ? -0.380 11.331 -2.866 1.00 89.81 94 LEU A C 1
ATOM 718 O O . LEU A 1 94 ? -1.359 10.729 -2.432 1.00 89.81 94 LEU A O 1
ATOM 722 N N . LEU A 1 95 ? 0.059 12.462 -2.308 1.00 90.19 95 LEU A N 1
ATOM 723 C CA . LEU A 1 95 ? -0.612 13.088 -1.170 1.00 90.19 95 LEU A CA 1
ATOM 724 C C . LEU A 1 95 ? -1.994 13.630 -1.552 1.00 90.19 95 LEU A C 1
ATOM 726 O O . LEU A 1 95 ? -2.947 13.420 -0.808 1.00 90.19 95 LEU A O 1
ATOM 730 N N . SER A 1 96 ? -2.112 14.289 -2.707 1.00 91.00 96 SER A N 1
ATOM 731 C CA . SER A 1 96 ? -3.394 14.774 -3.228 1.00 91.00 96 SER A CA 1
ATOM 732 C C . SER A 1 96 ? -4.368 13.619 -3.446 1.00 91.00 96 SER A C 1
ATOM 734 O O . SER A 1 96 ? -5.514 13.698 -3.015 1.00 91.00 96 SER A O 1
ATOM 736 N N . LEU A 1 97 ? -3.893 12.523 -4.046 1.00 89.81 97 LEU A N 1
ATOM 737 C CA . LEU A 1 97 ? -4.676 11.305 -4.228 1.00 89.81 97 LEU A CA 1
ATOM 738 C C . LEU A 1 97 ? -5.138 10.747 -2.875 1.00 89.81 97 LEU A C 1
ATOM 740 O O . LEU A 1 97 ? -6.313 10.458 -2.688 1.00 89.81 97 LEU A O 1
ATOM 744 N N . ALA A 1 98 ? -4.238 10.648 -1.895 1.00 87.94 98 ALA A N 1
ATOM 745 C CA . ALA A 1 98 ? -4.586 10.182 -0.556 1.00 87.94 98 ALA A CA 1
ATOM 746 C C . ALA A 1 98 ? -5.649 11.064 0.124 1.00 87.94 98 ALA A C 1
ATOM 748 O O . ALA A 1 98 ? -6.551 10.537 0.771 1.00 87.94 98 ALA A O 1
ATOM 749 N N . GLN A 1 99 ? -5.563 12.388 -0.028 1.00 89.44 99 GLN A N 1
ATOM 750 C CA . GLN A 1 99 ? -6.538 13.335 0.524 1.00 89.44 99 GLN A CA 1
ATOM 751 C C . GLN A 1 99 ? -7.910 13.207 -0.143 1.00 89.44 99 GLN A C 1
ATOM 753 O O . GLN A 1 99 ? -8.924 13.187 0.553 1.00 89.44 99 GLN A O 1
ATOM 758 N N . GLU A 1 100 ? -7.942 13.085 -1.470 1.00 89.88 100 GLU A N 1
ATOM 759 C CA . GLU A 1 100 ? -9.174 12.859 -2.227 1.00 89.88 100 GLU A CA 1
ATOM 760 C C . GLU A 1 100 ? -9.860 11.571 -1.766 1.00 89.88 100 GLU A C 1
ATOM 762 O O . GLU A 1 100 ? -11.033 11.578 -1.389 1.00 89.88 100 GLU A O 1
ATOM 767 N N . LEU A 1 101 ? -9.099 10.479 -1.689 1.00 87.19 101 LEU A N 1
ATOM 768 C CA . LEU A 1 101 ? -9.612 9.184 -1.260 1.00 87.19 101 LEU A CA 1
ATOM 769 C C . LEU A 1 101 ? -10.104 9.228 0.187 1.00 87.19 101 LEU A C 1
ATOM 771 O O . LEU A 1 101 ? -11.211 8.766 0.461 1.00 87.19 101 LEU A O 1
ATOM 775 N N . ALA A 1 102 ? -9.353 9.855 1.098 1.00 86.06 102 ALA A N 1
ATOM 776 C CA . ALA A 1 102 ? -9.764 10.030 2.490 1.00 86.06 102 ALA A CA 1
ATOM 777 C C . ALA A 1 102 ? -11.117 10.751 2.629 1.00 86.06 102 ALA A C 1
ATOM 779 O O . ALA A 1 102 ? -11.891 10.408 3.519 1.00 86.06 102 ALA A O 1
ATOM 780 N N . GLY A 1 103 ? -11.427 11.701 1.739 1.00 86.00 103 GLY A N 1
ATOM 781 C CA . GLY A 1 103 ? -12.719 12.395 1.710 1.00 86.00 103 GLY A CA 1
ATOM 782 C C . GLY A 1 103 ? -13.894 11.541 1.217 1.00 86.00 103 GLY A C 1
ATOM 783 O O . GLY A 1 103 ? -15.047 11.873 1.490 1.00 86.00 103 GLY A O 1
ATOM 784 N N . THR A 1 104 ? -13.623 10.441 0.510 1.00 87.38 104 THR A N 1
ATOM 785 C CA . THR A 1 104 ? -14.652 9.535 -0.039 1.00 87.38 104 THR A CA 1
ATOM 786 C C . THR A 1 104 ? -14.907 8.298 0.820 1.00 87.38 104 THR A C 1
ATOM 788 O O . THR A 1 104 ? -15.968 7.677 0.706 1.00 87.38 104 THR A O 1
ATOM 791 N N . LEU A 1 105 ? -13.952 7.942 1.682 1.00 88.31 105 LEU A N 1
ATOM 792 C CA . LEU A 1 105 ? -14.022 6.752 2.520 1.00 88.31 105 LEU A CA 1
ATOM 793 C C . LEU A 1 105 ? -15.049 6.897 3.646 1.00 88.31 105 LEU A C 1
ATOM 795 O O . LEU A 1 105 ? -15.184 7.935 4.294 1.00 88.31 105 LEU A O 1
ATOM 799 N N . ARG A 1 106 ? -15.742 5.797 3.931 1.00 88.75 106 ARG A N 1
ATOM 800 C CA . ARG A 1 106 ? -16.641 5.632 5.074 1.00 88.75 106 ARG A CA 1
ATOM 801 C C . ARG A 1 106 ? -15.955 4.808 6.157 1.00 88.75 106 ARG A C 1
ATOM 803 O O . ARG A 1 106 ? -14.968 4.122 5.917 1.00 88.75 106 ARG A O 1
ATOM 810 N N . GLN A 1 107 ? -16.525 4.805 7.363 1.00 84.69 107 GLN A N 1
ATOM 811 C CA . GLN A 1 107 ? -15.978 4.043 8.493 1.00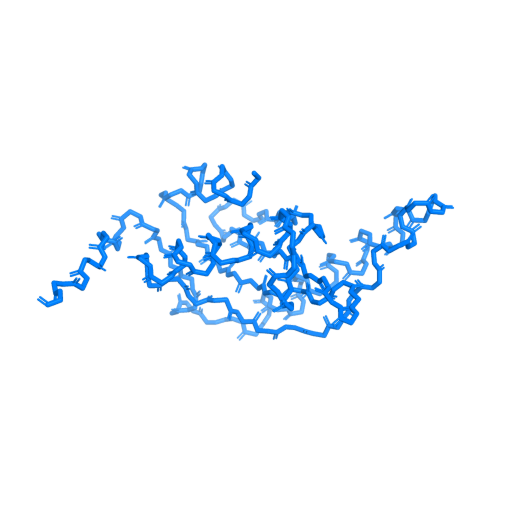 84.69 107 GLN A CA 1
ATOM 812 C C . GLN A 1 107 ? -15.786 2.549 8.179 1.00 84.69 107 GLN A C 1
ATOM 81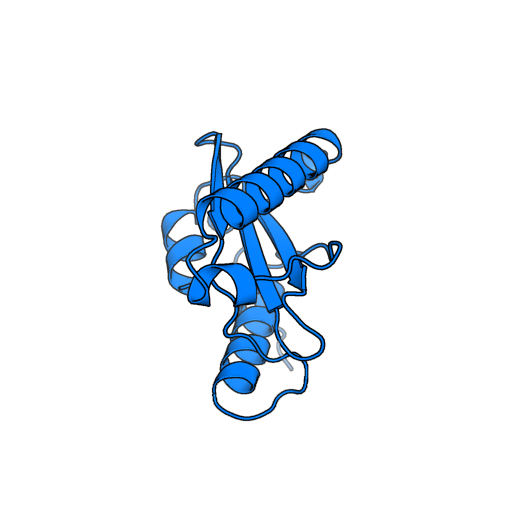4 O O . GLN A 1 107 ? -14.798 1.969 8.607 1.00 84.69 107 GLN A O 1
ATOM 819 N N . GLN A 1 108 ? -16.697 1.951 7.409 1.00 86.62 108 GLN A N 1
ATOM 820 C CA . GLN A 1 108 ? -16.642 0.542 7.000 1.00 86.62 108 GLN A CA 1
ATOM 821 C C . GLN A 1 108 ? -15.478 0.195 6.055 1.00 86.62 108 GLN A C 1
ATOM 823 O O . GLN A 1 108 ? -15.163 -0.983 5.897 1.00 86.62 108 GLN A O 1
ATOM 828 N N . ASP A 1 109 ? -14.878 1.195 5.406 1.00 89.19 109 ASP A N 1
ATOM 829 C CA . ASP A 1 109 ? -13.778 0.993 4.460 1.00 89.19 109 ASP A CA 1
ATOM 830 C C . ASP A 1 109 ? -12.421 0.909 5.172 1.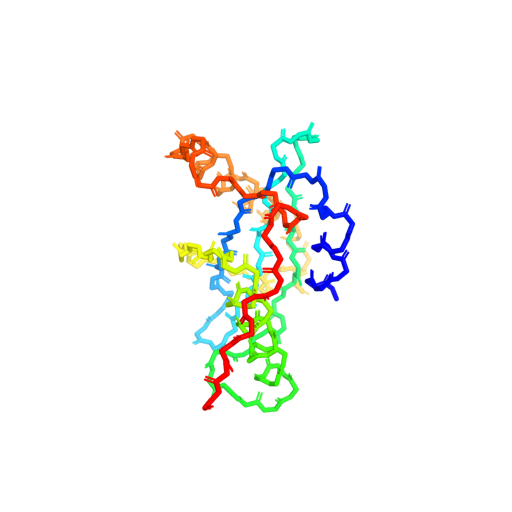00 89.19 109 ASP A C 1
ATOM 832 O O . ASP A 1 109 ? -11.433 0.477 4.578 1.00 89.19 109 ASP A O 1
ATOM 836 N N . PHE A 1 110 ? -12.381 1.289 6.453 1.00 90.38 110 PHE A N 1
ATOM 837 C CA . PHE A 1 110 ? -11.231 1.083 7.318 1.00 90.38 110 PHE A CA 1
ATOM 838 C C . PHE A 1 110 ? -11.373 -0.235 8.068 1.00 90.38 110 PHE A C 1
ATOM 840 O O . PHE A 1 110 ? -12.395 -0.508 8.699 1.00 90.38 110 PHE A O 1
ATOM 847 N N . VAL A 1 111 ? -10.319 -1.039 8.030 1.00 91.00 111 VAL A N 1
ATOM 848 C CA . VAL A 1 111 ? -10.267 -2.339 8.692 1.00 91.00 111 VAL A CA 1
ATOM 849 C C . VAL A 1 111 ? -9.105 -2.369 9.670 1.00 91.00 111 VAL A C 1
ATOM 851 O O . VAL A 1 111 ? -8.019 -1.886 9.359 1.00 91.00 111 VAL A O 1
ATOM 854 N N . MET A 1 112 ? -9.337 -2.940 10.848 1.00 91.94 112 MET A N 1
ATOM 855 C CA . MET A 1 112 ? -8.268 -3.323 11.761 1.00 91.94 112 MET A CA 1
ATOM 856 C C . MET A 1 112 ? -7.911 -4.779 11.474 1.00 91.94 112 MET A C 1
ATOM 858 O O . MET A 1 112 ? -8.783 -5.648 11.457 1.00 91.94 112 MET A O 1
ATOM 862 N N . ILE A 1 113 ? -6.642 -5.043 11.164 1.00 87.25 113 ILE A N 1
ATOM 863 C CA . ILE A 1 113 ? -6.208 -6.374 10.719 1.00 87.25 113 ILE A CA 1
ATOM 864 C C . ILE A 1 113 ? -6.292 -7.370 11.878 1.00 87.25 113 ILE A C 1
ATOM 866 O O . ILE A 1 113 ? -6.686 -8.511 11.659 1.00 87.25 113 ILE A O 1
ATOM 870 N N . SER A 1 114 ? -5.987 -6.949 13.107 1.00 88.25 114 SER A N 1
ATOM 871 C CA . SER A 1 114 ? -6.075 -7.812 14.290 1.00 88.25 114 SER A CA 1
ATOM 872 C C . SER A 1 114 ? -7.498 -8.284 14.616 1.00 88.25 114 SER A C 1
ATOM 874 O O . SER A 1 114 ? -7.652 -9.381 15.150 1.00 88.25 114 SER A O 1
ATOM 876 N N . ASP A 1 115 ? -8.535 -7.542 14.210 1.00 85.62 115 ASP A N 1
ATOM 877 C CA . ASP A 1 115 ? -9.937 -7.980 14.323 1.00 85.62 115 ASP A CA 1
ATOM 878 C C . ASP A 1 115 ? -10.304 -9.070 13.310 1.00 85.62 115 ASP A C 1
ATOM 880 O O . ASP A 1 115 ? -11.296 -9.789 13.468 1.00 85.62 115 ASP A O 1
ATOM 884 N N . ARG A 1 116 ? -9.526 -9.190 12.231 1.00 74.81 116 ARG A N 1
ATOM 885 C CA . ARG A 1 116 ? -9.771 -10.126 11.138 1.00 74.81 116 ARG A CA 1
ATOM 886 C C . ARG A 1 116 ? -8.747 -11.243 11.226 1.00 74.81 116 ARG A C 1
ATOM 888 O O . ARG A 1 116 ? -7.682 -11.193 10.623 1.00 74.81 116 ARG A O 1
ATOM 895 N N . GLY A 1 117 ? -9.072 -12.276 12.004 1.00 67.06 117 GLY A N 1
ATOM 896 C CA . GLY A 1 117 ? -8.290 -13.512 12.002 1.00 67.06 117 GLY A CA 1
ATOM 897 C C . GLY A 1 117 ? -8.107 -14.051 10.570 1.00 67.06 117 GLY A C 1
ATOM 898 O O . GLY A 1 117 ? -8.972 -13.818 9.722 1.00 67.06 117 GLY A O 1
ATOM 899 N N . PRO A 1 118 ? -7.004 -14.761 10.275 1.00 72.44 118 PRO A N 1
ATOM 900 C CA . PRO A 1 118 ? -6.732 -15.267 8.934 1.00 72.44 118 PRO A CA 1
ATOM 901 C C . PRO A 1 118 ? -7.882 -16.152 8.438 1.00 72.44 118 PRO A C 1
ATOM 903 O O . PRO A 1 118 ? -8.212 -17.176 9.042 1.00 72.44 118 PRO A O 1
ATOM 906 N N . GLY A 1 119 ? -8.485 -15.759 7.318 1.00 64.38 119 GLY A N 1
ATOM 907 C CA .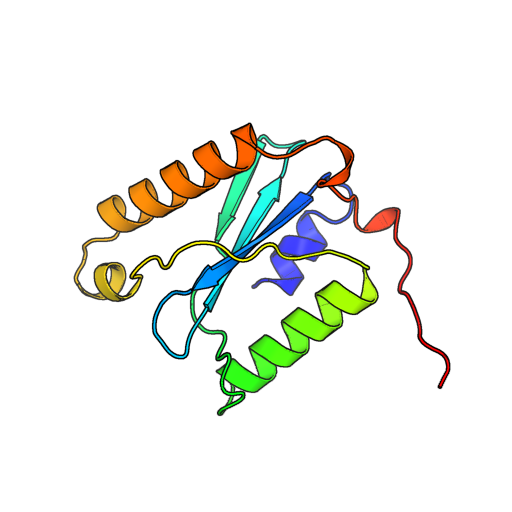 GLY A 1 119 ? -9.502 -16.531 6.621 1.00 64.38 119 GLY A CA 1
ATOM 908 C C . GLY A 1 119 ? -8.868 -17.728 5.926 1.00 64.38 119 GLY A C 1
ATOM 909 O O . GLY A 1 119 ? -8.584 -17.682 4.732 1.00 64.38 119 GLY A O 1
ATOM 910 N N . TYR A 1 120 ? -8.616 -18.810 6.661 1.00 60.50 120 TYR A N 1
ATOM 911 C CA . TYR A 1 120 ? -8.184 -20.058 6.043 1.00 60.50 120 TYR A CA 1
ATOM 912 C C . TYR A 1 120 ? -9.362 -20.661 5.277 1.00 60.50 120 TYR A C 1
ATOM 914 O O . TYR A 1 120 ? -10.264 -21.255 5.871 1.00 60.50 120 TYR A O 1
ATOM 922 N N . VAL A 1 121 ? -9.350 -20.537 3.950 1.00 54.91 121 VAL A N 1
ATOM 923 C CA . VAL A 1 121 ? -10.184 -21.384 3.096 1.00 54.91 121 VAL A CA 1
ATOM 924 C C . VAL A 1 121 ? -9.673 -22.812 3.288 1.00 54.91 121 VAL A C 1
ATOM 926 O O . VAL A 1 121 ? -8.609 -23.172 2.786 1.00 54.91 121 VAL A O 1
ATOM 929 N N . ARG A 1 122 ? -10.387 -23.621 4.080 1.00 46.81 122 ARG A N 1
ATOM 930 C CA . ARG A 1 122 ? -10.229 -25.076 4.016 1.00 46.81 122 ARG A CA 1
ATOM 931 C C . ARG A 1 122 ? -10.693 -25.484 2.619 1.00 46.81 122 ARG A C 1
ATOM 933 O O . ARG A 1 122 ? -11.864 -25.282 2.303 1.00 46.81 122 ARG A O 1
ATOM 940 N N . GLY A 1 123 ? -9.748 -25.934 1.794 1.00 48.19 123 GLY A N 1
ATOM 941 C CA . GLY A 1 123 ? -10.042 -26.584 0.516 1.00 48.19 123 GLY A CA 1
ATOM 942 C C . GLY A 1 123 ? -10.863 -27.850 0.699 1.00 48.19 123 GLY A C 1
ATOM 943 O O . GLY A 1 123 ? -10.818 -28.426 1.813 1.00 48.19 123 GLY A O 1
#

Sequence (123 aa):
MLRDTLARSIDHHVAMFEVSTNDLCCGFLVLNRDTGTVTFTGDGFRTDGGGEGGAGYRSARALLDLFAVRAFLTGPVDIEEIYQGHTEPVRRKLLSLAQELAGTLRQQDFVMISDRGPGYVRG

Secondary structure (DSSP, 8-state):
-HHHHHHHTTTSEEEEEEEE-SSSEEEEEEEETTTTEEEE--S-EETT--HHHHHHHHHHHHHHHHTTPPEEE------HHHHTT-HHHHHHHHHHHHHHHHHH--GGG-EESTTS-------

Foldseek 3Di:
DVVVVCVVQLQFFKFKAWAAQDPFWIWIWIQTPVVRDIDIGDTLAGPVLDDPNNVVNVVVVLVCVQLVHDYHYDYHQHPVCVVVVNVVVSVVVSVVRVVVVVVVDDSVNTDNSNVRHGPDPPD